Protein AF-A0A533V4H0-F1 (afdb_monomer_lite)

Foldseek 3Di:
DDDPPQDLVNLLVVQLVPLVVVVADNVLSSLLSVLCCPQVVDSDSVLSVVLSVQDPDSVSSNVSSNVVSVVVVVVPDPDD

Secondary structure (DSSP, 8-state):
-------HHHHHHHHHHHGGGGT--HHHHHHHHHHIIIII----HHHHHHHHHH-SSHHHHHHHHHHHHHHHHHSS----

Sequence (80 aa):
MEIPEYTFKEFTEIVLARLPKESVDERLARLIAQKVWNELGSRDIRDVIKVARLAGSSEEVHFIVKMLKRQESFGGKNNS

Radius of gyration: 13.08 Å; chains: 1; bounding box: 34×41×22 Å

pLDDT: mean 77.7, std 13.87, range [34.75, 89.75]

Structure (mmCIF, N/CA/C/O backbone):
data_AF-A0A533V4H0-F1
#
_entry.id   AF-A0A533V4H0-F1
#
loop_
_atom_site.group_PDB
_atom_site.id
_atom_site.type_symbol
_atom_site.label_atom_id
_atom_site.label_alt_id
_atom_site.label_comp_id
_atom_site.label_asym_id
_atom_site.label_entity_id
_atom_site.label_seq_id
_atom_site.pdbx_PDB_ins_code
_atom_site.Cartn_x
_atom_site.Cartn_y
_atom_site.Cartn_z
_atom_site.occupancy
_atom_site.B_iso_or_equiv
_atom_site.auth_seq_id
_atom_site.auth_comp_id
_atom_site.auth_asym_id
_atom_site.auth_atom_id
_atom_site.pdbx_PDB_model_num
ATOM 1 N N . MET A 1 1 ? -25.234 5.041 5.164 1.00 34.75 1 MET A N 1
ATOM 2 C CA . MET A 1 1 ? -24.535 3.850 4.639 1.00 34.75 1 MET A CA 1
ATOM 3 C C . MET A 1 1 ? -23.302 3.666 5.490 1.00 34.75 1 MET A C 1
ATOM 5 O O . MET A 1 1 ? -22.351 4.418 5.328 1.00 34.75 1 MET A O 1
ATOM 9 N N . GLU A 1 2 ? -23.374 2.761 6.458 1.00 47.62 2 GLU A N 1
ATOM 10 C CA . GLU A 1 2 ? -22.230 2.391 7.289 1.00 47.62 2 GLU A CA 1
ATOM 11 C C . GLU A 1 2 ? -21.336 1.495 6.434 1.00 47.62 2 GLU A C 1
ATOM 13 O O . GLU A 1 2 ? -21.720 0.391 6.048 1.00 47.62 2 GLU A O 1
ATOM 18 N N . ILE A 1 3 ? -20.192 2.034 6.018 1.00 58.38 3 ILE A N 1
ATOM 19 C CA . ILE A 1 3 ? -19.155 1.248 5.355 1.00 58.38 3 ILE A CA 1
ATOM 20 C C . ILE A 1 3 ? -18.642 0.301 6.443 1.00 58.38 3 ILE A C 1
ATOM 22 O O . ILE A 1 3 ? -18.241 0.808 7.492 1.00 58.38 3 ILE A O 1
ATOM 26 N N . PRO A 1 4 ? 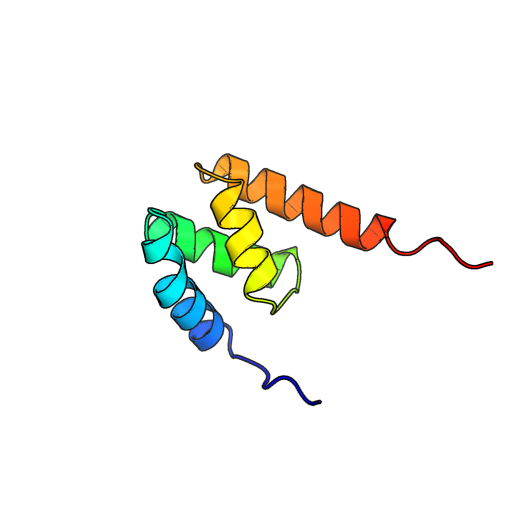-18.683 -1.031 6.263 1.00 55.06 4 PRO A N 1
ATOM 27 C CA . PRO A 1 4 ? -18.132 -1.933 7.262 1.00 55.06 4 PRO A CA 1
ATOM 28 C C . PRO A 1 4 ? -16.687 -1.515 7.527 1.00 55.06 4 PRO A C 1
ATOM 30 O O . PRO A 1 4 ? -15.919 -1.287 6.587 1.00 55.06 4 PRO A O 1
ATOM 33 N N . GLU A 1 5 ? -16.338 -1.339 8.800 1.00 64.69 5 GLU A N 1
ATOM 34 C CA . GLU A 1 5 ? -14.974 -1.025 9.202 1.00 64.69 5 GLU A CA 1
ATOM 35 C C . GLU A 1 5 ? -14.100 -2.238 8.886 1.00 64.69 5 GLU A C 1
ATOM 37 O O . GLU A 1 5 ? -13.916 -3.122 9.717 1.00 64.69 5 GLU A O 1
ATOM 42 N N . TYR A 1 6 ? -13.593 -2.309 7.654 1.00 70.44 6 TYR A N 1
ATOM 43 C CA . TYR A 1 6 ? -12.642 -3.341 7.272 1.00 70.44 6 TYR A CA 1
ATOM 44 C C . TYR A 1 6 ? -11.490 -3.309 8.262 1.00 70.44 6 TYR A C 1
ATOM 46 O O . TYR A 1 6 ? -10.916 -2.247 8.502 1.00 70.44 6 TYR A O 1
ATOM 54 N N . THR A 1 7 ? -11.116 -4.450 8.827 1.00 83.06 7 THR A N 1
ATOM 55 C CA . THR A 1 7 ? -9.859 -4.513 9.569 1.00 83.06 7 THR A CA 1
ATOM 56 C C . THR A 1 7 ? -8.687 -4.301 8.608 1.00 83.06 7 THR A C 1
ATOM 58 O O . THR A 1 7 ? -8.787 -4.580 7.412 1.00 83.06 7 THR A O 1
ATOM 61 N N . PHE A 1 8 ? -7.533 -3.847 9.110 1.00 81.62 8 PHE A N 1
ATOM 62 C CA . PHE A 1 8 ? -6.328 -3.704 8.279 1.00 81.62 8 PHE A CA 1
ATOM 63 C C . PHE A 1 8 ? -5.991 -5.001 7.518 1.00 81.62 8 PHE A C 1
ATOM 65 O O . PHE A 1 8 ? -5.529 -4.964 6.375 1.00 81.62 8 PHE A O 1
ATOM 72 N N . LYS A 1 9 ? -6.264 -6.153 8.143 1.00 84.31 9 LYS A N 1
ATOM 73 C CA . LYS A 1 9 ? -6.073 -7.471 7.544 1.00 84.31 9 LYS A CA 1
ATOM 74 C C . LYS A 1 9 ? -7.033 -7.701 6.376 1.00 84.31 9 LYS A C 1
ATOM 76 O O . LYS A 1 9 ? -6.559 -7.978 5.281 1.00 84.31 9 LYS A O 1
ATOM 81 N N . GLU A 1 10 ? -8.336 -7.506 6.575 1.00 85.62 10 GLU A N 1
ATOM 82 C CA . GLU A 1 10 ? -9.336 -7.641 5.505 1.00 85.62 10 GLU A CA 1
ATOM 83 C C . GLU A 1 10 ? -9.082 -6.667 4.357 1.00 85.62 10 GLU A C 1
ATOM 85 O O . GLU A 1 10 ? -9.108 -7.055 3.193 1.00 85.62 10 GLU A O 1
ATOM 90 N N . PHE A 1 11 ? -8.761 -5.412 4.674 1.00 85.38 11 PHE A N 1
ATOM 91 C CA . PHE A 1 11 ? -8.396 -4.418 3.674 1.00 85.38 11 PHE A CA 1
ATOM 92 C C . PHE A 1 11 ? -7.188 -4.879 2.852 1.00 85.38 11 PHE A C 1
ATOM 94 O O . PHE A 1 11 ? -7.221 -4.847 1.624 1.00 85.38 11 PHE A O 1
ATOM 101 N N . THR A 1 12 ? -6.143 -5.376 3.519 1.00 86.81 12 THR A N 1
ATOM 102 C CA . THR A 1 12 ? -4.953 -5.904 2.845 1.00 86.81 12 THR A CA 1
ATOM 103 C C . THR A 1 12 ? -5.294 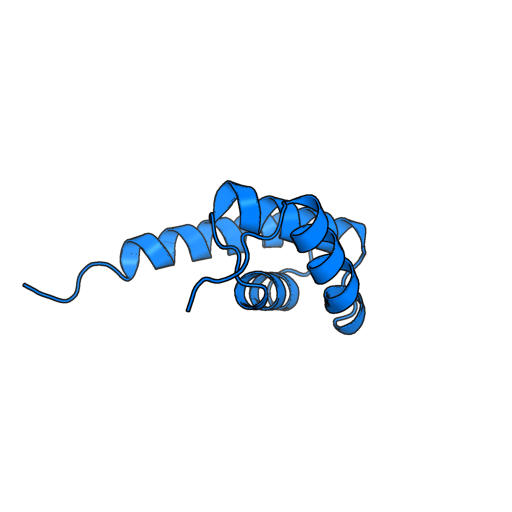-7.114 1.977 1.00 86.81 12 THR A C 1
ATOM 105 O O . THR A 1 12 ? -4.830 -7.174 0.845 1.00 86.81 12 THR A O 1
ATOM 108 N N . GLU A 1 13 ? -6.127 -8.048 2.438 1.00 87.69 13 GLU A N 1
ATOM 109 C CA . GLU A 1 13 ? -6.550 -9.202 1.632 1.00 87.69 13 GLU A CA 1
ATOM 110 C C . GLU A 1 13 ? -7.349 -8.783 0.391 1.00 87.69 13 GLU A C 1
ATOM 112 O O . GLU A 1 13 ? -7.088 -9.280 -0.704 1.00 87.69 13 GLU A O 1
ATOM 117 N N . ILE A 1 14 ? -8.256 -7.808 0.516 1.00 86.38 14 ILE A N 1
ATOM 118 C CA . ILE A 1 14 ? -9.006 -7.259 -0.624 1.00 86.38 14 ILE A CA 1
ATOM 119 C C . ILE A 1 14 ? -8.049 -6.608 -1.627 1.00 86.38 14 ILE A C 1
ATOM 121 O O . ILE A 1 14 ? -8.169 -6.822 -2.835 1.00 86.38 14 ILE A O 1
ATOM 125 N N . VAL A 1 15 ? -7.084 -5.830 -1.136 1.00 85.31 15 VAL A N 1
ATOM 126 C CA . VAL A 1 15 ? -6.058 -5.190 -1.961 1.00 85.31 15 VAL A CA 1
ATOM 127 C C . VAL A 1 15 ? -5.211 -6.238 -2.689 1.00 85.31 15 VAL A C 1
ATOM 129 O O . VAL A 1 15 ? -5.070 -6.166 -3.911 1.00 85.31 15 VAL A O 1
ATOM 132 N N . LEU A 1 16 ? -4.713 -7.246 -1.972 1.00 85.12 16 LEU A N 1
ATOM 133 C CA . LEU A 1 16 ? -3.915 -8.342 -2.526 1.00 85.12 16 LEU A CA 1
ATOM 134 C C . LEU A 1 16 ? -4.707 -9.221 -3.501 1.00 85.12 16 LEU A C 1
ATOM 136 O O . LEU A 1 16 ? -4.120 -9.766 -4.424 1.00 85.12 16 LEU A O 1
ATOM 140 N N . ALA A 1 17 ? -6.029 -9.330 -3.365 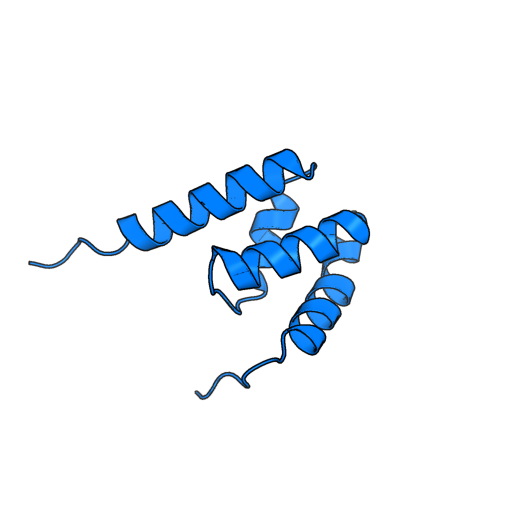1.00 85.25 17 ALA A N 1
ATOM 141 C CA . ALA A 1 17 ? -6.876 -10.038 -4.326 1.00 85.25 17 ALA A CA 1
ATOM 142 C C . ALA A 1 17 ? -7.174 -9.216 -5.598 1.00 85.25 17 ALA A C 1
ATOM 144 O O . ALA A 1 17 ? -7.559 -9.772 -6.632 1.00 85.25 17 ALA A O 1
ATOM 145 N N . ARG A 1 18 ? -7.040 -7.882 -5.540 1.00 80.88 18 ARG A N 1
ATOM 146 C CA . ARG A 1 18 ? -7.396 -6.961 -6.635 1.00 80.88 18 ARG A CA 1
ATOM 147 C C . ARG A 1 18 ? -6.195 -6.491 -7.449 1.00 80.88 18 ARG A C 1
ATOM 149 O O . ARG A 1 18 ? -6.295 -6.447 -8.671 1.00 80.88 18 ARG A O 1
ATOM 156 N N . LEU A 1 19 ? -5.080 -6.177 -6.796 1.00 79.31 19 LEU A N 1
ATOM 157 C CA . LEU A 1 19 ? -3.855 -5.681 -7.428 1.00 79.31 19 LEU A CA 1
ATOM 158 C C . LEU A 1 19 ? -3.117 -6.641 -8.376 1.00 79.31 19 LEU A C 1
ATOM 160 O O . LEU A 1 19 ? -2.593 -6.146 -9.372 1.00 79.31 19 LEU A O 1
ATOM 164 N N . PRO A 1 20 ? -3.113 -7.976 -8.199 1.00 70.62 20 PRO A N 1
ATOM 165 C CA . PRO A 1 20 ? -2.491 -8.866 -9.182 1.00 70.62 20 PRO A CA 1
ATOM 166 C C . PRO A 1 20 ? -3.185 -8.828 -10.552 1.00 70.62 20 PRO A C 1
ATOM 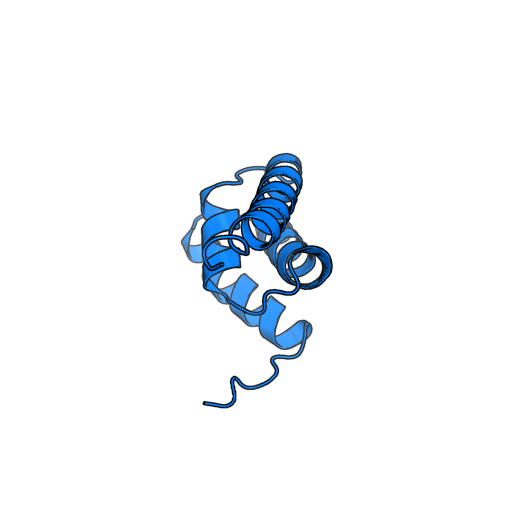168 O O . PRO A 1 20 ? -2.589 -9.225 -11.546 1.00 70.62 20 PRO A O 1
ATOM 171 N N . LYS A 1 21 ? -4.415 -8.295 -10.647 1.00 69.44 21 LYS A N 1
ATOM 172 C CA . LYS A 1 21 ? -5.070 -8.041 -11.942 1.00 69.44 21 LYS A CA 1
ATOM 173 C C . LYS A 1 21 ? -4.455 -6.870 -12.721 1.00 69.44 21 LYS A C 1
ATOM 175 O O . LYS A 1 21 ? -4.752 -6.727 -13.899 1.00 69.44 21 LYS A O 1
ATOM 180 N N . GLU A 1 22 ? -3.616 -6.059 -12.081 1.00 66.25 22 GLU A N 1
ATOM 181 C CA . GLU A 1 22 ? -2.923 -4.901 -12.665 1.00 66.25 22 GLU A CA 1
ATOM 182 C C . GLU A 1 22 ? -1.415 -5.154 -12.860 1.00 66.25 22 GLU A C 1
ATOM 184 O O . GLU A 1 22 ? -0.654 -4.209 -13.031 1.00 66.25 22 GLU A O 1
ATOM 189 N N . SER A 1 23 ? -0.956 -6.415 -12.840 1.00 74.56 23 SER A N 1
ATOM 190 C CA . SER A 1 23 ? 0.476 -6.772 -12.938 1.00 74.56 23 SER A CA 1
ATOM 191 C C . SER A 1 23 ? 1.356 -6.135 -11.852 1.00 74.56 23 SER A C 1
ATOM 193 O O . SER A 1 23 ? 2.543 -5.887 -12.059 1.00 74.56 23 SER A O 1
ATOM 195 N N . VAL A 1 24 ? 0.782 -5.882 -10.675 1.00 78.69 24 VAL A N 1
ATOM 196 C CA . VAL A 1 24 ? 1.501 -5.349 -9.516 1.00 78.69 24 VAL A CA 1
ATOM 197 C C . VAL A 1 24 ? 1.988 -6.498 -8.640 1.00 78.69 24 VAL A C 1
ATOM 199 O O . VAL A 1 24 ? 1.215 -7.389 -8.285 1.00 78.69 24 VAL A O 1
ATOM 202 N N . ASP A 1 25 ? 3.271 -6.462 -8.275 1.00 83.69 25 ASP A N 1
ATOM 203 C CA . ASP A 1 25 ? 3.892 -7.463 -7.407 1.00 83.69 25 ASP A CA 1
ATOM 204 C C . ASP A 1 25 ? 3.222 -7.497 -6.024 1.00 83.69 25 ASP A C 1
ATOM 206 O O . ASP A 1 25 ? 2.873 -6.452 -5.468 1.00 83.69 25 ASP A O 1
ATOM 210 N N . GLU A 1 26 ? 3.080 -8.683 -5.425 1.00 83.62 26 GLU A N 1
ATOM 211 C CA . GLU A 1 26 ? 2.445 -8.841 -4.109 1.00 83.62 26 GLU A CA 1
ATOM 212 C C . GLU A 1 26 ? 3.129 -7.977 -3.033 1.00 83.62 26 GLU A C 1
ATOM 214 O O . GLU A 1 26 ? 2.469 -7.401 -2.160 1.00 83.62 26 GLU A O 1
ATOM 219 N N . ARG A 1 27 ? 4.460 -7.829 -3.109 1.00 85.06 27 ARG A N 1
ATOM 220 C CA . ARG A 1 27 ? 5.213 -6.983 -2.173 1.00 85.06 27 ARG A CA 1
ATOM 221 C C . ARG A 1 27 ? 4.826 -5.517 -2.316 1.00 85.06 27 ARG A C 1
ATOM 223 O O . ARG A 1 27 ? 4.642 -4.833 -1.308 1.00 85.06 27 ARG A O 1
ATOM 230 N N . LEU A 1 28 ? 4.679 -5.049 -3.555 1.00 86.12 28 LEU A N 1
ATOM 231 C CA . LEU A 1 28 ? 4.279 -3.678 -3.851 1.00 86.12 28 LEU A CA 1
ATOM 232 C C . LEU A 1 28 ? 2.816 -3.450 -3.451 1.00 86.12 28 LEU A C 1
ATOM 234 O O . LEU A 1 28 ? 2.499 -2.456 -2.806 1.00 86.12 28 LEU A O 1
ATOM 238 N N . ALA A 1 29 ? 1.948 -4.424 -3.714 1.00 86.06 29 ALA A N 1
ATOM 239 C CA . ALA A 1 29 ? 0.548 -4.411 -3.319 1.00 86.06 29 ALA A CA 1
ATOM 240 C C . ALA A 1 29 ? 0.359 -4.290 -1.797 1.00 86.06 29 ALA A C 1
ATOM 242 O O . ALA A 1 29 ? -0.418 -3.455 -1.324 1.00 86.06 29 ALA A O 1
ATOM 243 N N . ARG A 1 30 ? 1.127 -5.058 -1.012 1.00 88.44 30 ARG A N 1
ATOM 244 C CA . ARG A 1 30 ? 1.124 -4.965 0.456 1.00 88.44 30 ARG A CA 1
ATOM 245 C C . ARG A 1 30 ? 1.633 -3.604 0.940 1.00 88.44 30 ARG A C 1
ATOM 247 O O . ARG A 1 30 ? 1.065 -3.043 1.877 1.00 88.44 30 ARG A O 1
ATOM 254 N N . LEU A 1 31 ? 2.667 -3.057 0.295 1.00 89.12 31 LEU A N 1
ATOM 255 C CA . LEU A 1 31 ? 3.189 -1.724 0.607 1.00 89.12 31 LEU A CA 1
ATOM 256 C C . LEU A 1 31 ? 2.131 -0.641 0.359 1.00 89.12 31 LEU A C 1
ATOM 258 O O . LEU A 1 31 ? 1.929 0.217 1.217 1.00 89.12 31 LEU A O 1
ATOM 262 N N . ILE A 1 32 ? 1.427 -0.706 -0.773 1.00 88.25 32 ILE A N 1
ATOM 263 C CA . ILE A 1 32 ? 0.357 0.233 -1.127 1.00 88.25 32 ILE A CA 1
ATOM 264 C C . ILE A 1 32 ? -0.778 0.158 -0.107 1.00 88.25 32 ILE A C 1
ATOM 266 O O . ILE A 1 32 ? -1.170 1.198 0.415 1.00 88.25 32 ILE A O 1
ATOM 270 N N . ALA A 1 33 ? -1.258 -1.043 0.239 1.00 88.56 33 ALA A N 1
ATOM 271 C CA . ALA A 1 33 ? -2.302 -1.219 1.254 1.00 88.56 33 ALA A CA 1
ATOM 272 C C . ALA A 1 33 ? -1.913 -0.551 2.580 1.00 88.56 33 ALA A C 1
ATOM 274 O O . ALA A 1 33 ? -2.678 0.219 3.158 1.00 88.56 33 ALA A O 1
ATOM 275 N N . GLN A 1 34 ? -0.686 -0.806 3.036 1.00 89.75 34 GLN A N 1
ATOM 276 C CA . GLN A 1 34 ? -0.183 -0.297 4.305 1.00 89.75 34 GLN A CA 1
ATOM 277 C C . GLN A 1 34 ? -0.008 1.224 4.297 1.00 89.75 34 GLN A C 1
ATOM 279 O O . GLN A 1 34 ? -0.309 1.879 5.296 1.00 89.75 34 GLN A O 1
ATOM 284 N N . LYS A 1 35 ? 0.446 1.785 3.171 1.00 89.00 35 LYS A N 1
ATOM 285 C CA . LYS A 1 35 ? 0.608 3.227 2.982 1.00 89.00 35 LYS A CA 1
ATOM 286 C C . LYS A 1 35 ? -0.737 3.933 2.867 1.00 89.00 35 LYS A C 1
ATOM 288 O O . LYS A 1 35 ? -0.958 4.891 3.589 1.00 89.00 35 LYS A O 1
ATOM 293 N N . VAL A 1 36 ? -1.661 3.453 2.043 1.00 86.00 36 VAL A N 1
ATOM 294 C CA . VAL A 1 36 ? -2.994 4.065 1.919 1.00 86.00 36 VAL A CA 1
ATOM 295 C C . VAL A 1 36 ? -3.727 4.045 3.266 1.00 86.00 36 VAL A C 1
ATOM 297 O O . VAL A 1 36 ? -4.258 5.067 3.692 1.00 86.00 36 VAL A O 1
ATOM 300 N N . TRP A 1 37 ? -3.637 2.932 3.996 1.00 86.38 37 TRP A N 1
ATOM 301 C CA . TRP A 1 37 ? -4.243 2.804 5.318 1.00 86.38 37 TRP A CA 1
ATOM 302 C C . TRP A 1 37 ? -3.626 3.740 6.369 1.00 86.38 37 TRP A C 1
ATOM 304 O O . TRP A 1 37 ? -4.347 4.477 7.032 1.00 86.38 37 TRP A O 1
ATOM 314 N N . ASN A 1 38 ? -2.297 3.721 6.544 1.00 86.31 38 ASN A N 1
ATOM 315 C CA . ASN A 1 38 ? -1.644 4.482 7.621 1.00 86.31 38 ASN A CA 1
ATOM 316 C C . ASN A 1 38 ? -1.383 5.951 7.266 1.00 86.31 38 ASN A C 1
ATOM 318 O O . ASN A 1 38 ? -1.433 6.808 8.142 1.00 86.31 38 ASN A O 1
ATOM 322 N N . GLU A 1 39 ? -1.042 6.252 6.012 1.00 84.50 39 GLU A N 1
ATOM 323 C CA . GLU A 1 39 ? -0.695 7.614 5.593 1.00 84.50 39 GLU A CA 1
ATOM 324 C C . GLU A 1 39 ? -1.900 8.401 5.095 1.00 84.50 39 GLU A C 1
ATOM 326 O O . GLU A 1 39 ? -2.052 9.548 5.518 1.00 84.50 39 GLU A O 1
ATOM 331 N N . LEU A 1 40 ? -2.716 7.818 4.208 1.00 80.56 40 LEU A N 1
ATOM 332 C CA . LEU A 1 40 ? -3.919 8.479 3.693 1.00 80.56 40 LEU A CA 1
ATOM 333 C C . LEU A 1 40 ? -5.055 8.445 4.722 1.00 80.56 40 LEU A C 1
ATOM 335 O O . LEU A 1 40 ? -5.865 9.360 4.759 1.00 80.56 40 LEU A O 1
ATOM 339 N N . GLY A 1 41 ? -5.136 7.392 5.544 1.00 79.50 41 GLY A N 1
ATOM 340 C CA . GLY A 1 41 ? -6.312 7.145 6.388 1.00 79.50 41 GLY A CA 1
ATOM 341 C C . GLY A 1 41 ? -7.553 6.746 5.579 1.00 79.50 41 GLY A C 1
ATOM 342 O O . GLY A 1 41 ? -8.641 6.610 6.141 1.00 79.50 41 GLY A O 1
ATOM 343 N N . SER A 1 42 ? -7.391 6.538 4.268 1.00 76.56 42 SER A N 1
ATOM 344 C CA . SER A 1 42 ? -8.456 6.143 3.356 1.00 76.56 42 SER A CA 1
ATOM 345 C C . SER A 1 42 ? -8.632 4.629 3.399 1.00 76.56 42 SER A C 1
ATOM 347 O O . SER A 1 42 ? -7.673 3.859 3.300 1.00 76.56 42 SER A O 1
ATOM 349 N N . ARG A 1 43 ? -9.885 4.197 3.550 1.00 80.06 43 ARG A N 1
ATOM 350 C CA . ARG A 1 43 ? -10.299 2.789 3.460 1.00 80.06 43 ARG A CA 1
ATOM 351 C C . ARG A 1 43 ? -10.898 2.472 2.088 1.00 80.06 43 ARG A C 1
ATOM 353 O O . ARG A 1 43 ? -11.474 1.402 1.891 1.00 80.06 43 ARG A O 1
ATOM 360 N N . ASP A 1 44 ? -10.759 3.386 1.129 1.00 80.44 44 ASP A N 1
ATOM 361 C CA . ASP A 1 44 ? -11.260 3.208 -0.223 1.00 80.44 44 ASP A CA 1
ATOM 362 C C . ASP A 1 44 ? -10.282 2.390 -1.069 1.00 80.44 44 ASP A C 1
ATOM 364 O O . ASP A 1 44 ? -9.164 2.798 -1.388 1.00 80.44 44 ASP A O 1
ATOM 368 N N . ILE A 1 45 ? -10.762 1.244 -1.557 1.00 81.12 45 ILE A N 1
ATOM 369 C CA . ILE A 1 45 ? -10.028 0.407 -2.517 1.00 81.12 45 ILE A CA 1
ATOM 370 C C . ILE A 1 45 ? -9.687 1.163 -3.815 1.00 81.12 45 ILE A C 1
ATOM 372 O O . ILE A 1 45 ? -8.747 0.810 -4.522 1.00 81.12 45 ILE A O 1
ATOM 376 N N . ARG A 1 46 ? -10.439 2.221 -4.139 1.00 82.56 46 ARG A N 1
ATOM 377 C CA . ARG A 1 46 ? -10.207 3.064 -5.319 1.00 82.56 46 ARG A CA 1
ATOM 378 C C . ARG A 1 46 ? -8.896 3.838 -5.219 1.00 82.56 46 ARG A C 1
ATOM 380 O O . ARG A 1 46 ? -8.187 3.910 -6.220 1.00 82.56 46 ARG A O 1
ATOM 387 N N . ASP A 1 47 ? -8.555 4.353 -4.037 1.00 83.75 47 ASP A N 1
ATOM 388 C CA . ASP A 1 47 ? -7.271 5.025 -3.815 1.00 83.75 47 ASP A CA 1
ATOM 389 C C . ASP A 1 47 ? -6.117 4.045 -3.978 1.00 83.75 47 ASP A C 1
ATOM 391 O O . ASP A 1 47 ? -5.134 4.353 -4.644 1.00 83.75 47 ASP A O 1
ATOM 395 N N . VAL A 1 48 ? -6.274 2.821 -3.473 1.00 86.31 48 VAL A N 1
ATOM 396 C CA . VAL A 1 48 ? -5.285 1.752 -3.657 1.00 86.31 48 VAL A CA 1
ATOM 397 C C . VAL A 1 48 ? -5.069 1.445 -5.140 1.00 86.31 48 VAL A C 1
ATOM 399 O O . VAL A 1 48 ? -3.927 1.427 -5.592 1.00 86.31 48 VAL A O 1
ATOM 402 N N . ILE A 1 49 ? -6.141 1.243 -5.913 1.00 85.12 49 ILE A N 1
ATOM 403 C CA . ILE A 1 49 ? -6.044 0.965 -7.356 1.00 85.12 49 ILE A CA 1
ATOM 404 C C . ILE A 1 49 ? -5.396 2.144 -8.089 1.00 85.12 49 ILE A C 1
ATOM 406 O O . ILE A 1 49 ? -4.568 1.945 -8.974 1.00 85.12 49 ILE A O 1
ATOM 410 N N . LYS A 1 50 ? -5.739 3.378 -7.711 1.00 85.69 50 LYS A N 1
ATOM 411 C CA . LYS A 1 50 ? -5.156 4.586 -8.297 1.00 85.69 50 LYS A CA 1
ATOM 412 C C . LYS A 1 50 ? -3.658 4.679 -8.010 1.00 85.69 50 LYS A C 1
ATOM 414 O O . LYS A 1 50 ? -2.894 4.929 -8.934 1.00 85.69 50 LYS A O 1
ATOM 419 N N . VAL A 1 51 ? -3.235 4.441 -6.767 1.00 87.19 51 VAL A N 1
ATOM 420 C CA . VAL A 1 51 ? -1.812 4.406 -6.395 1.00 87.19 51 VAL A CA 1
ATOM 421 C C . VAL A 1 51 ? -1.095 3.307 -7.167 1.00 87.19 51 VAL A C 1
ATOM 423 O O . VAL A 1 51 ? -0.056 3.573 -7.749 1.00 87.19 51 VAL A O 1
ATOM 426 N N . ALA A 1 52 ? -1.662 2.107 -7.232 1.00 86.25 52 ALA A N 1
ATOM 427 C CA . ALA A 1 52 ? -1.070 0.979 -7.939 1.00 86.25 52 ALA A CA 1
ATOM 428 C C . ALA A 1 52 ? -0.921 1.194 -9.448 1.00 86.25 52 ALA A C 1
ATOM 430 O O . ALA A 1 52 ? 0.057 0.751 -10.035 1.00 86.25 52 ALA A O 1
ATOM 431 N N . ARG A 1 53 ? -1.865 1.909 -10.067 1.00 84.56 53 ARG A N 1
ATOM 432 C CA . ARG A 1 53 ? -1.765 2.316 -11.473 1.00 84.56 53 ARG A CA 1
ATOM 433 C C . ARG A 1 53 ? -0.698 3.363 -11.733 1.00 84.56 53 ARG A C 1
ATOM 435 O O . ARG A 1 53 ? -0.153 3.415 -12.828 1.00 84.56 53 ARG A O 1
ATOM 442 N N . LEU A 1 54 ? -0.476 4.244 -10.764 1.00 85.50 54 LEU A N 1
ATOM 443 C CA . LEU A 1 54 ? 0.440 5.372 -10.897 1.00 85.50 54 LEU A CA 1
ATOM 444 C C . LEU A 1 54 ? 1.857 5.042 -10.426 1.00 85.50 54 LEU A C 1
ATOM 446 O O . LEU A 1 54 ? 2.788 5.720 -10.836 1.00 85.50 54 LEU A O 1
ATOM 450 N N . ALA A 1 55 ? 2.016 4.047 -9.557 1.00 85.25 55 ALA A N 1
ATOM 451 C CA . ALA A 1 55 ? 3.287 3.676 -8.966 1.00 85.25 55 ALA A CA 1
ATOM 452 C C . ALA A 1 55 ? 3.729 2.296 -9.458 1.00 85.25 55 ALA A C 1
ATOM 454 O O . ALA A 1 55 ? 3.162 1.278 -9.061 1.00 85.25 55 ALA A O 1
ATOM 455 N N . GLY A 1 56 ? 4.783 2.266 -10.273 1.00 80.06 56 GLY A N 1
ATOM 456 C CA . GLY A 1 56 ? 5.456 1.032 -10.679 1.00 80.06 56 GLY A CA 1
ATOM 457 C C . GLY A 1 56 ? 6.529 0.581 -9.685 1.00 80.06 56 GLY A C 1
ATOM 458 O O . GLY A 1 56 ? 6.958 -0.570 -9.723 1.00 80.06 56 GLY A O 1
ATOM 459 N N . SER A 1 57 ? 6.954 1.470 -8.780 1.00 85.69 57 SER A N 1
ATOM 460 C CA . SER A 1 57 ? 8.027 1.222 -7.809 1.00 85.69 57 SER A CA 1
ATOM 461 C C . SER A 1 57 ? 7.659 1.643 -6.385 1.00 85.69 57 SER A C 1
ATOM 463 O O . SER A 1 57 ? 6.806 2.500 -6.160 1.00 85.69 57 SER A O 1
ATOM 465 N N . SER A 1 58 ? 8.346 1.079 -5.390 1.00 85.69 58 SER A N 1
ATOM 466 C CA . SER A 1 58 ? 8.134 1.393 -3.966 1.00 85.69 58 SER A CA 1
ATOM 467 C C . SER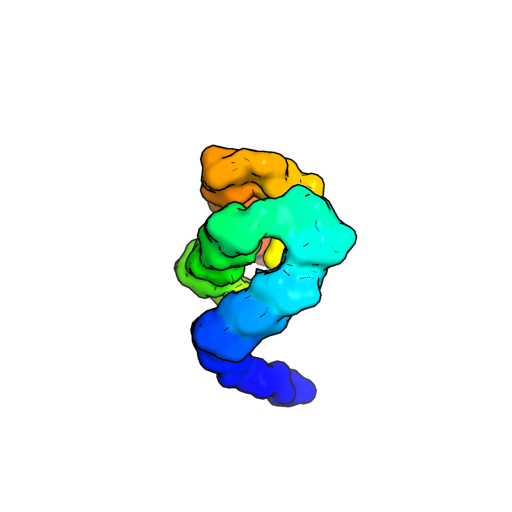 A 1 58 ? 8.350 2.874 -3.623 1.00 85.69 58 SER A C 1
ATOM 469 O O . SER A 1 58 ? 7.649 3.416 -2.765 1.00 85.69 58 SER A O 1
ATOM 471 N N . GLU A 1 59 ? 9.285 3.540 -4.301 1.00 87.56 59 GLU A N 1
ATOM 472 C CA . GLU A 1 59 ? 9.534 4.980 -4.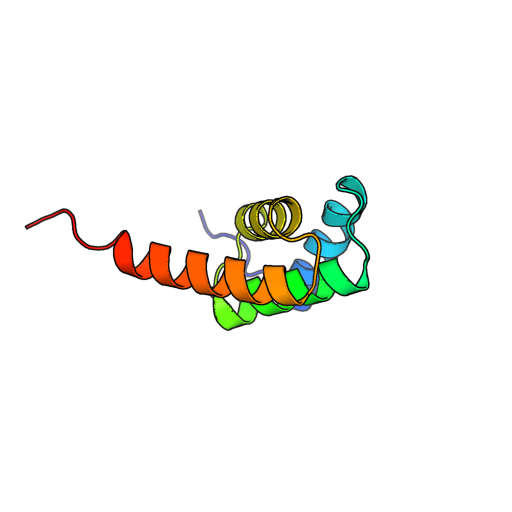165 1.00 87.56 59 GLU A CA 1
ATOM 473 C C . GLU A 1 59 ? 8.360 5.811 -4.694 1.00 87.56 59 GLU A C 1
ATOM 475 O O . GLU A 1 59 ? 7.889 6.733 -4.023 1.00 87.56 59 GLU A O 1
ATOM 480 N N . GLU A 1 60 ? 7.824 5.434 -5.856 1.00 88.81 60 GLU A N 1
ATOM 481 C CA . GLU A 1 60 ? 6.657 6.087 -6.448 1.00 88.81 60 GLU A CA 1
ATOM 482 C C . GLU A 1 60 ? 5.422 5.913 -5.568 1.00 88.81 60 GLU A C 1
ATOM 484 O O . GLU A 1 60 ? 4.688 6.875 -5.360 1.00 88.81 60 GLU A O 1
ATOM 489 N N . VAL A 1 61 ? 5.227 4.734 -4.962 1.00 88.69 61 VAL A N 1
ATOM 490 C CA . VAL A 1 61 ? 4.131 4.508 -4.004 1.00 88.69 61 VAL A CA 1
ATOM 491 C C . VAL A 1 61 ? 4.192 5.544 -2.884 1.00 88.69 61 VAL A C 1
ATOM 493 O O . VAL A 1 61 ? 3.177 6.154 -2.548 1.00 88.69 61 VAL A O 1
ATOM 496 N N . HIS A 1 62 ? 5.380 5.785 -2.325 1.00 87.44 62 HIS A N 1
ATOM 497 C CA . HIS A 1 62 ? 5.559 6.787 -1.278 1.00 87.44 62 HIS A CA 1
ATOM 498 C C . HIS A 1 62 ? 5.221 8.195 -1.786 1.00 87.44 62 HIS A C 1
ATOM 500 O O . HIS A 1 62 ? 4.517 8.945 -1.107 1.00 87.44 62 HIS A O 1
ATOM 506 N N . PHE A 1 63 ? 5.695 8.553 -2.981 1.00 88.50 63 PHE A N 1
ATOM 507 C CA . PHE A 1 63 ? 5.450 9.865 -3.573 1.00 88.50 63 PHE A CA 1
ATOM 508 C C . PHE A 1 63 ? 3.960 10.105 -3.860 1.00 88.50 63 PHE A C 1
ATOM 510 O O . PHE A 1 63 ? 3.415 11.125 -3.436 1.00 88.50 63 PHE A O 1
ATOM 517 N N . ILE A 1 64 ? 3.284 9.153 -4.512 1.00 88.38 64 ILE A N 1
ATOM 518 C CA . ILE A 1 64 ? 1.865 9.246 -4.876 1.00 88.38 64 ILE A CA 1
ATOM 519 C C . ILE A 1 64 ? 0.990 9.316 -3.624 1.00 88.38 64 ILE A C 1
ATOM 521 O O . ILE A 1 64 ? 0.121 10.180 -3.545 1.00 88.38 64 ILE A O 1
ATOM 525 N N . VAL A 1 65 ? 1.230 8.467 -2.619 1.00 87.69 65 VAL A N 1
ATOM 526 C CA . VAL A 1 65 ? 0.469 8.490 -1.356 1.00 87.69 65 VAL A CA 1
ATOM 527 C C . VAL A 1 65 ? 0.625 9.841 -0.655 1.00 87.69 65 VAL A C 1
ATOM 529 O O . VAL A 1 65 ? -0.360 10.456 -0.251 1.00 87.69 65 VAL A O 1
ATOM 532 N N . LYS A 1 66 ? 1.851 10.365 -0.576 1.00 87.19 66 LYS A N 1
ATOM 533 C CA . LYS A 1 66 ? 2.117 11.680 0.020 1.00 87.19 66 LYS A CA 1
ATOM 534 C C . LYS A 1 66 ? 1.471 12.822 -0.774 1.00 87.19 66 LYS A C 1
ATOM 536 O O . LYS A 1 66 ? 0.985 13.787 -0.181 1.00 87.19 66 LYS A O 1
ATOM 541 N N . MET A 1 67 ? 1.448 12.716 -2.102 1.00 86.56 67 MET A N 1
ATOM 542 C CA . MET A 1 67 ? 0.788 13.674 -2.990 1.00 86.56 67 MET A CA 1
ATOM 543 C C . MET A 1 67 ? -0.736 13.651 -2.810 1.00 86.56 67 MET A C 1
ATOM 545 O O . MET A 1 67 ? -1.336 14.711 -2.642 1.00 86.56 67 MET A O 1
ATOM 549 N N . LEU A 1 68 ? -1.353 12.466 -2.777 1.00 83.12 68 LEU A N 1
ATOM 550 C CA . LEU A 1 68 ? -2.795 12.283 -2.572 1.00 83.12 68 LEU A CA 1
ATOM 551 C C . LEU A 1 68 ? -3.245 12.821 -1.208 1.00 83.12 68 LEU A C 1
ATOM 553 O O . LEU A 1 68 ? -4.190 13.603 -1.144 1.00 83.12 68 LEU A O 1
ATOM 557 N N . LYS A 1 69 ? -2.494 12.523 -0.141 1.00 82.50 69 LYS A N 1
ATOM 558 C CA . LYS A 1 69 ? -2.724 13.077 1.204 1.00 82.50 69 LYS A CA 1
ATOM 559 C C . LYS A 1 69 ? -2.706 14.609 1.210 1.00 82.50 69 LYS A C 1
ATOM 561 O O . LYS A 1 69 ? -3.526 15.255 1.860 1.00 82.50 69 LYS A O 1
ATOM 566 N N . ARG A 1 70 ? -1.777 15.215 0.460 1.00 78.56 70 ARG A N 1
ATOM 567 C CA . ARG A 1 70 ? -1.720 16.674 0.292 1.00 78.56 70 ARG A CA 1
ATOM 568 C C . ARG A 1 70 ? -2.923 17.200 -0.497 1.00 78.56 70 ARG A C 1
ATOM 570 O O . ARG A 1 70 ? -3.423 18.267 -0.155 1.00 78.56 70 ARG A O 1
ATOM 577 N N . GLN A 1 71 ? -3.389 16.483 -1.521 1.00 67.25 71 GLN A N 1
ATOM 578 C CA . GLN A 1 71 ? -4.566 16.883 -2.298 1.00 67.25 71 GLN A CA 1
ATOM 579 C C . GLN A 1 71 ? -5.865 16.815 -1.491 1.00 67.25 71 GLN A C 1
ATOM 581 O O . GLN A 1 71 ? -6.679 17.718 -1.646 1.00 67.25 71 GLN A O 1
ATOM 586 N N . GLU A 1 72 ? -6.048 15.842 -0.595 1.00 60.88 72 GLU A N 1
ATOM 587 C CA . GLU A 1 72 ? -7.192 15.848 0.333 1.00 60.88 72 GLU A CA 1
ATOM 588 C C . GLU A 1 72 ? -7.186 17.090 1.237 1.00 60.88 72 GLU A C 1
ATOM 590 O O . GLU A 1 72 ? -8.214 17.747 1.387 1.00 60.88 72 GLU A O 1
ATOM 595 N N . SER A 1 73 ? -6.020 17.502 1.750 1.00 54.94 73 SER A N 1
ATOM 596 C CA . SER A 1 73 ? -5.898 18.771 2.491 1.00 54.94 73 SER A CA 1
ATOM 597 C C . SER A 1 73 ? -6.089 20.026 1.629 1.00 54.94 73 SER A C 1
ATOM 599 O O . SER A 1 73 ? -6.469 21.066 2.159 1.00 54.94 73 SER A O 1
ATOM 601 N N . PHE A 1 74 ? -5.847 19.963 0.316 1.00 50.22 74 PHE A N 1
ATOM 602 C CA . PHE A 1 74 ? -6.052 21.094 -0.603 1.00 50.22 74 PHE A CA 1
ATOM 603 C C . PHE A 1 74 ? -7.450 21.133 -1.243 1.00 50.22 74 PHE A C 1
ATOM 605 O O . PHE A 1 74 ? -7.849 22.178 -1.751 1.00 50.22 74 PHE A O 1
ATOM 612 N N . GLY A 1 75 ? -8.218 20.040 -1.191 1.00 47.84 75 GLY A N 1
ATOM 613 C CA . GLY A 1 75 ? -9.619 19.990 -1.629 1.00 47.84 75 GLY A CA 1
ATOM 614 C C . GLY A 1 75 ? -10.598 20.645 -0.647 1.00 47.84 75 GLY A C 1
ATOM 615 O O . GLY A 1 75 ? -11.742 20.914 -1.004 1.00 47.84 75 GLY A O 1
ATOM 616 N N . GLY A 1 76 ? -10.150 20.950 0.573 1.00 47.66 76 GLY A N 1
ATOM 617 C CA . GLY A 1 76 ? -10.927 21.623 1.611 1.00 47.66 76 GLY A CA 1
ATOM 618 C C . GLY A 1 76 ? -10.695 23.132 1.677 1.00 47.66 76 GLY A C 1
ATOM 619 O O . GLY A 1 76 ? -10.297 23.629 2.727 1.00 47.66 76 GLY A O 1
ATOM 620 N N . LYS A 1 77 ? -10.918 23.882 0.587 1.00 46.78 77 LYS A N 1
ATOM 621 C CA . LYS A 1 77 ? -11.099 25.346 0.678 1.00 46.78 77 LYS A CA 1
ATOM 622 C C . LYS A 1 77 ? -11.812 25.958 -0.530 1.00 46.78 77 LYS A C 1
ATOM 624 O O . LYS A 1 77 ? -11.263 26.814 -1.201 1.00 46.78 77 LYS A O 1
ATOM 629 N N . ASN A 1 78 ? -13.051 25.544 -0.781 1.00 47.66 78 ASN A N 1
ATOM 630 C CA . ASN A 1 78 ? -13.995 26.307 -1.603 1.00 47.66 78 ASN A CA 1
ATOM 631 C C . ASN A 1 78 ? -15.364 26.300 -0.915 1.00 47.66 78 ASN A C 1
ATOM 633 O O . ASN A 1 78 ? -16.213 25.481 -1.251 1.00 47.66 78 ASN A O 1
ATOM 637 N N . ASN A 1 79 ? -15.524 27.143 0.107 1.00 44.50 79 ASN A N 1
ATOM 638 C CA . ASN A 1 79 ? -16.784 27.811 0.457 1.00 44.50 79 ASN A CA 1
ATOM 639 C C . ASN A 1 79 ? -16.577 28.680 1.701 1.00 44.50 79 ASN A C 1
ATOM 641 O O . ASN A 1 79 ? -16.641 28.185 2.824 1.00 44.50 79 ASN A O 1
ATOM 645 N N . SER A 1 80 ? -16.330 29.968 1.472 1.00 43.41 80 SER A N 1
ATOM 646 C CA . SER A 1 80 ? -16.773 31.086 2.310 1.00 43.41 80 SER A CA 1
ATOM 647 C C . SER A 1 80 ? -16.693 32.365 1.493 1.00 43.41 80 SER A C 1
ATOM 649 O O . SER A 1 80 ? -15.661 32.539 0.807 1.00 43.41 80 SER A O 1
#